Protein AF-A0A0M5KYY6-F1 (afdb_monomer_lite)

Radius of gyration: 19.4 Å; chains: 1; bounding box: 37×30×52 Å

Structure (mmCIF, N/CA/C/O backbone):
data_AF-A0A0M5KYY6-F1
#
_entry.id   AF-A0A0M5KYY6-F1
#
loop_
_atom_site.group_PDB
_atom_site.id
_atom_site.type_symbol
_atom_site.label_atom_id
_atom_site.label_alt_id
_atom_site.label_comp_id
_atom_site.label_asym_id
_atom_site.label_entity_id
_atom_site.label_seq_id
_atom_site.pdbx_PDB_ins_code
_atom_site.Cartn_x
_atom_site.Cartn_y
_atom_site.Cartn_z
_atom_site.occupancy
_atom_site.B_iso_or_equiv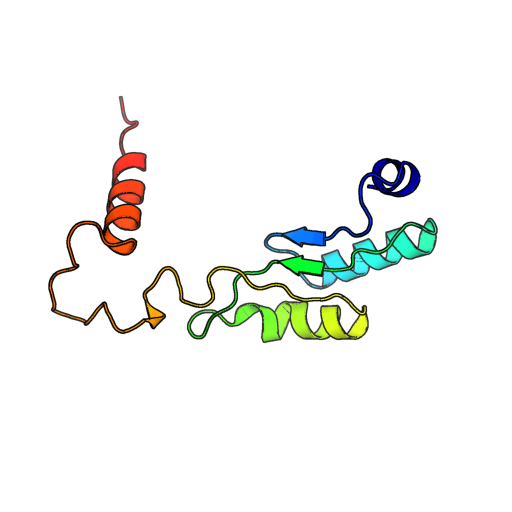
_atom_site.auth_seq_id
_atom_site.auth_comp_id
_atom_site.auth_asym_id
_atom_site.auth_atom_id
_atom_site.pdbx_PDB_model_num
ATOM 1 N N . MET A 1 1 ? 16.513 -5.902 -2.658 1.00 88.56 1 MET A N 1
ATOM 2 C CA . MET A 1 1 ? 15.304 -6.630 -3.114 1.00 88.56 1 MET A CA 1
ATOM 3 C C . MET A 1 1 ? 15.540 -7.479 -4.351 1.00 88.56 1 MET A C 1
ATOM 5 O O . MET A 1 1 ? 15.236 -8.660 -4.273 1.00 88.56 1 MET A O 1
ATOM 9 N N . ARG A 1 2 ? 16.121 -6.943 -5.437 1.00 90.00 2 ARG A N 1
ATOM 10 C CA . ARG A 1 2 ? 16.424 -7.696 -6.674 1.00 90.00 2 ARG A CA 1
ATOM 11 C C . ARG A 1 2 ? 16.979 -9.103 -6.433 1.00 90.00 2 ARG A C 1
ATOM 13 O O . ARG A 1 2 ? 16.410 -10.056 -6.948 1.00 90.00 2 ARG A O 1
ATOM 20 N N . ASP A 1 3 ? 18.037 -9.233 -5.637 1.00 93.81 3 ASP A N 1
ATOM 21 C CA . ASP A 1 3 ? 18.698 -10.530 -5.439 1.00 93.81 3 ASP A CA 1
ATOM 22 C C . ASP A 1 3 ? 17.815 -11.532 -4.692 1.00 93.81 3 ASP A C 1
ATOM 24 O O . ASP A 1 3 ? 17.806 -12.711 -5.022 1.00 93.81 3 ASP A O 1
ATOM 28 N N . LEU A 1 4 ? 17.019 -11.067 -3.725 1.00 94.75 4 LEU A N 1
ATOM 29 C CA . LEU A 1 4 ? 16.084 -11.919 -2.983 1.00 94.75 4 LEU A CA 1
ATOM 30 C C . LEU A 1 4 ? 14.942 -12.417 -3.873 1.00 94.75 4 LEU A C 1
ATOM 32 O O . LEU A 1 4 ? 14.523 -13.566 -3.735 1.00 94.75 4 LEU A O 1
ATOM 36 N N . VAL A 1 5 ? 14.475 -11.573 -4.798 1.00 94.44 5 VAL A N 1
ATOM 37 C CA . VAL A 1 5 ? 13.471 -11.963 -5.795 1.00 94.44 5 VAL A CA 1
ATOM 38 C C . VAL A 1 5 ? 14.073 -12.931 -6.813 1.00 94.44 5 VAL A C 1
ATOM 40 O O . VAL A 1 5 ? 13.495 -13.980 -7.073 1.00 94.44 5 VAL A O 1
ATOM 43 N N . ALA A 1 6 ? 15.277 -12.653 -7.322 1.00 93.31 6 ALA A N 1
ATOM 44 C CA . ALA A 1 6 ? 15.980 -13.536 -8.256 1.00 93.31 6 ALA A CA 1
ATOM 45 C C . ALA A 1 6 ? 16.309 -14.913 -7.648 1.00 93.31 6 ALA A C 1
ATOM 47 O O . ALA A 1 6 ? 16.288 -15.918 -8.349 1.00 93.31 6 ALA A O 1
ATOM 48 N N . GLN A 1 7 ? 16.572 -14.969 -6.339 1.00 96.44 7 GLN A N 1
ATOM 49 C CA . GLN A 1 7 ? 16.762 -16.214 -5.588 1.00 96.44 7 GLN A CA 1
ATOM 50 C C . GLN A 1 7 ? 15.446 -16.952 -5.279 1.00 96.44 7 GLN A C 1
ATOM 52 O O . GLN A 1 7 ? 15.489 -18.011 -4.658 1.00 96.44 7 GLN A O 1
ATOM 57 N N . GLY A 1 8 ? 14.282 -16.397 -5.634 1.00 95.31 8 GLY A N 1
ATOM 58 C CA . GLY A 1 8 ? 12.974 -16.988 -5.336 1.00 95.31 8 GLY A CA 1
ATOM 59 C C . GLY A 1 8 ? 12.581 -16.952 -3.855 1.00 95.31 8 GLY A C 1
ATOM 60 O O . GLY A 1 8 ? 11.634 -17.624 -3.458 1.00 95.31 8 GLY A O 1
ATOM 61 N N . LYS A 1 9 ? 13.287 -16.177 -3.020 1.00 96.38 9 LYS A N 1
ATOM 62 C CA . LYS A 1 9 ? 12.994 -16.051 -1.578 1.00 96.38 9 LYS A CA 1
ATOM 63 C C . LYS A 1 9 ? 11.841 -15.092 -1.295 1.00 96.38 9 LYS A C 1
ATOM 65 O O . LYS A 1 9 ? 11.216 -15.172 -0.244 1.00 96.38 9 LYS A O 1
ATOM 70 N N . VAL A 1 10 ? 11.596 -14.160 -2.212 1.00 95.62 10 VAL A N 1
ATOM 71 C CA . VAL A 1 10 ? 10.551 -13.140 -2.112 1.00 95.62 10 VAL A CA 1
ATOM 72 C C . VAL A 1 10 ? 9.845 -13.047 -3.458 1.00 95.62 10 VAL A C 1
ATOM 74 O O . VAL A 1 10 ? 10.501 -12.846 -4.473 1.00 95.62 10 VAL A O 1
ATOM 77 N N . LEU A 1 11 ? 8.518 -13.170 -3.469 1.00 93.50 11 LEU A N 1
ATOM 78 C CA . LEU A 1 11 ? 7.717 -13.021 -4.692 1.00 93.50 11 LEU A CA 1
ATOM 79 C C . LEU A 1 11 ? 7.397 -11.550 -4.982 1.00 93.50 11 LEU A C 1
ATOM 81 O O . LEU A 1 11 ? 7.518 -11.093 -6.113 1.00 93.50 11 LEU A O 1
ATOM 85 N N . TYR A 1 12 ? 7.030 -10.807 -3.937 1.00 93.88 12 TYR A N 1
ATOM 86 C CA . TYR A 1 12 ? 6.611 -9.411 -4.006 1.00 93.88 12 TYR A CA 1
ATOM 87 C C . TYR A 1 12 ? 7.128 -8.650 -2.796 1.00 93.88 12 TYR A C 1
ATOM 89 O O . TYR A 1 12 ? 7.330 -9.233 -1.729 1.00 93.88 12 TYR A O 1
ATOM 97 N N . TYR A 1 13 ? 7.330 -7.345 -2.951 1.00 94.25 13 TYR A N 1
ATOM 98 C CA . TYR A 1 13 ? 7.780 -6.503 -1.857 1.00 94.25 13 TYR A CA 1
ATOM 99 C C . TYR A 1 13 ? 7.068 -5.160 -1.840 1.00 94.25 13 TYR A C 1
ATOM 101 O O . TYR A 1 13 ? 6.580 -4.656 -2.853 1.00 94.25 13 TYR A O 1
ATOM 109 N N . GLY A 1 14 ? 7.030 -4.591 -0.645 1.00 93.25 14 GLY A N 1
ATOM 110 C CA . GLY A 1 14 ? 6.382 -3.329 -0.376 1.00 93.25 14 GLY A CA 1
ATOM 111 C C . GLY A 1 14 ? 7.170 -2.479 0.593 1.00 93.25 14 GLY A C 1
ATOM 112 O O . GLY A 1 14 ? 8.240 -2.870 1.064 1.00 93.25 14 GLY A O 1
ATOM 113 N N . VAL A 1 15 ? 6.612 -1.315 0.880 1.00 91.81 15 VAL A N 1
ATOM 114 C CA . VAL A 1 15 ? 7.173 -0.348 1.819 1.00 91.81 15 VAL A CA 1
ATOM 115 C C . VAL A 1 15 ? 6.147 -0.015 2.898 1.00 91.81 15 VAL A C 1
ATOM 117 O O . VAL A 1 15 ? 4.942 -0.083 2.664 1.00 91.81 15 VAL A O 1
ATOM 120 N N . SER A 1 16 ? 6.623 0.316 4.092 1.00 86.50 16 SER A N 1
ATOM 121 C CA . SER A 1 16 ? 5.794 0.724 5.228 1.00 86.50 16 SER A CA 1
ATOM 122 C C . SER A 1 16 ? 6.288 2.076 5.749 1.00 86.50 16 SER A C 1
ATOM 124 O O . SER A 1 16 ? 7.478 2.361 5.611 1.00 86.50 16 SER A O 1
ATOM 126 N N . GLU A 1 17 ? 5.365 2.864 6.306 1.00 72.38 17 GLU A N 1
ATOM 127 C CA . GLU A 1 17 ? 5.528 4.210 6.898 1.00 72.38 17 GLU A CA 1
ATOM 128 C C . GLU A 1 17 ? 5.965 5.373 5.979 1.00 72.38 17 GLU A C 1
ATOM 130 O O . GLU A 1 17 ? 6.975 5.309 5.289 1.00 72.38 17 GLU A O 1
ATOM 135 N N . GLU A 1 18 ? 5.203 6.476 6.024 1.00 67.12 18 GLU A N 1
ATOM 136 C CA . GLU A 1 18 ? 5.495 7.826 5.484 1.00 67.12 18 GLU A CA 1
ATOM 137 C C . GLU A 1 18 ? 6.199 7.905 4.106 1.00 67.12 18 GLU A C 1
ATOM 139 O O . GLU A 1 18 ? 7.175 8.635 3.886 1.00 67.12 18 GLU A O 1
ATOM 144 N N . TRP A 1 19 ? 5.684 7.168 3.118 1.00 77.50 19 TRP A N 1
ATOM 145 C CA . TRP A 1 19 ? 6.077 7.341 1.716 1.00 77.50 19 TRP A CA 1
ATOM 146 C C . TRP A 1 19 ? 5.185 8.358 1.020 1.00 77.50 19 TRP A C 1
ATOM 148 O O . TRP A 1 19 ? 4.174 7.981 0.443 1.00 77.50 19 TRP A O 1
ATOM 158 N N . GLY A 1 20 ? 5.592 9.626 0.996 1.00 86.06 20 GLY A N 1
ATOM 159 C CA . GLY A 1 20 ? 4.886 10.634 0.207 1.00 86.06 20 GLY A CA 1
ATOM 160 C C . GLY A 1 20 ? 4.888 10.325 -1.296 1.00 86.06 20 GLY A C 1
ATOM 161 O O . GLY A 1 20 ? 5.776 9.641 -1.820 1.00 86.06 20 GLY A O 1
ATOM 162 N N . SER A 1 21 ? 3.908 10.876 -2.016 1.00 91.75 21 SER A N 1
ATOM 163 C CA . SER A 1 21 ? 3.712 10.626 -3.454 1.00 91.75 21 SER A CA 1
ATOM 164 C C . SER A 1 21 ? 4.966 10.840 -4.298 1.00 91.75 21 SER A C 1
ATOM 166 O O . SER A 1 21 ? 5.302 9.992 -5.121 1.00 91.75 21 SER A O 1
ATOM 168 N N . ALA A 1 22 ? 5.716 11.914 -4.038 1.00 93.12 22 ALA A N 1
ATOM 169 C CA . ALA A 1 22 ? 6.953 12.208 -4.760 1.00 93.12 22 ALA A CA 1
ATOM 170 C C . ALA A 1 22 ? 8.002 11.089 -4.622 1.00 93.12 22 ALA A C 1
ATOM 172 O O . ALA A 1 22 ? 8.722 10.789 -5.574 1.00 93.12 22 ALA A O 1
ATOM 173 N N . ARG A 1 23 ? 8.068 10.437 -3.453 1.00 93.69 23 ARG A N 1
ATOM 174 C CA . ARG A 1 23 ? 9.004 9.337 -3.197 1.00 93.69 23 ARG A CA 1
ATOM 175 C C . ARG A 1 23 ? 8.572 8.057 -3.915 1.00 93.69 23 ARG A C 1
ATOM 177 O O . ARG A 1 23 ? 9.426 7.361 -4.457 1.00 93.69 23 ARG A O 1
ATOM 184 N N . LEU A 1 24 ? 7.269 7.764 -3.959 1.00 93.94 24 LEU A N 1
ATOM 185 C CA . LEU A 1 24 ? 6.733 6.625 -4.719 1.00 93.94 24 LEU A CA 1
ATOM 186 C C . LEU A 1 24 ? 6.956 6.797 -6.224 1.00 93.94 24 LEU A C 1
ATOM 188 O O . LEU A 1 24 ? 7.373 5.855 -6.896 1.00 93.94 24 LEU A O 1
ATOM 192 N N . GLU A 1 25 ? 6.737 8.004 -6.744 1.00 95.12 25 GLU A N 1
ATOM 193 C CA . GLU A 1 25 ? 7.006 8.320 -8.146 1.00 95.12 25 GLU A CA 1
ATOM 194 C C . GLU A 1 25 ? 8.492 8.198 -8.482 1.00 95.12 25 GLU A C 1
ATOM 196 O O . GLU A 1 25 ? 8.841 7.594 -9.494 1.00 95.12 25 GLU A O 1
ATOM 201 N N . GLU A 1 26 ? 9.379 8.723 -7.634 1.00 95.50 26 GLU A N 1
ATOM 202 C CA . GLU A 1 26 ? 10.820 8.605 -7.860 1.00 95.50 26 GLU A CA 1
ATOM 203 C C . GLU A 1 26 ? 11.288 7.149 -7.803 1.00 95.50 26 GLU A C 1
ATOM 205 O O . GLU A 1 26 ? 12.027 6.698 -8.678 1.00 95.50 26 GLU A O 1
ATOM 210 N N . ALA A 1 27 ? 10.797 6.372 -6.835 1.00 94.38 27 ALA A N 1
ATOM 211 C CA . ALA A 1 27 ? 11.091 4.947 -6.773 1.00 94.38 27 ALA A CA 1
ATOM 212 C C . ALA A 1 27 ? 10.623 4.218 -8.037 1.00 94.38 27 ALA A C 1
ATOM 214 O O . ALA A 1 27 ? 11.386 3.422 -8.588 1.00 94.38 27 ALA A O 1
ATOM 215 N N . ARG A 1 28 ? 9.421 4.526 -8.546 1.00 95.38 28 ARG A N 1
ATOM 216 C CA . ARG A 1 28 ? 8.933 3.971 -9.815 1.00 95.38 28 ARG A CA 1
ATOM 217 C C . ARG A 1 28 ? 9.850 4.348 -10.982 1.00 95.38 28 ARG A C 1
ATOM 219 O O . ARG A 1 28 ? 10.242 3.457 -11.727 1.00 95.38 28 ARG A O 1
ATOM 226 N N . ARG A 1 29 ? 10.283 5.610 -11.102 1.00 97.00 29 ARG A N 1
ATOM 227 C CA . ARG A 1 29 ? 11.224 6.036 -12.162 1.00 97.00 29 ARG A CA 1
ATOM 228 C C . ARG A 1 29 ? 12.543 5.265 -12.118 1.00 97.00 29 ARG A C 1
ATOM 230 O O . ARG A 1 29 ? 13.071 4.899 -13.166 1.00 97.00 29 ARG A O 1
ATOM 237 N N . ILE A 1 30 ? 13.090 5.032 -10.926 1.00 96.12 30 ILE A N 1
ATOM 238 C CA . ILE A 1 30 ? 14.328 4.260 -10.745 1.00 96.12 30 ILE A CA 1
ATOM 239 C C . ILE A 1 30 ? 14.105 2.800 -11.152 1.00 96.12 30 ILE A C 1
ATOM 241 O O . ILE A 1 30 ? 14.920 2.236 -11.883 1.00 96.12 30 ILE A O 1
ATOM 245 N N . ILE A 1 31 ? 13.002 2.198 -10.706 1.00 95.44 31 ILE A N 1
ATOM 246 C CA . ILE A 1 31 ? 12.625 0.821 -11.048 1.00 95.44 31 ILE A CA 1
ATOM 247 C C . ILE A 1 31 ? 12.531 0.656 -12.565 1.00 95.44 31 ILE A C 1
ATOM 249 O O . ILE A 1 31 ? 13.153 -0.256 -13.109 1.00 95.44 31 ILE A O 1
ATOM 253 N N . ASP A 1 32 ? 11.833 1.568 -13.239 1.00 95.44 32 ASP A N 1
ATOM 254 C CA . ASP A 1 32 ? 11.638 1.520 -14.687 1.00 95.44 32 ASP A CA 1
ATOM 255 C C . ASP A 1 32 ? 12.968 1.725 -15.433 1.00 95.44 32 ASP A C 1
ATOM 257 O O . ASP A 1 32 ? 13.285 0.979 -16.358 1.00 95.44 32 ASP A O 1
ATOM 261 N N . ARG A 1 33 ? 13.806 2.677 -14.989 1.00 97.50 33 ARG A N 1
ATOM 262 C CA . ARG A 1 33 ? 15.126 2.955 -15.592 1.00 97.50 33 ARG A CA 1
ATOM 263 C C . ARG A 1 33 ? 16.052 1.741 -15.568 1.00 97.50 33 ARG A C 1
ATOM 265 O O . ARG A 1 33 ? 16.792 1.520 -16.522 1.00 97.50 33 ARG A O 1
ATOM 272 N N . TYR A 1 34 ? 16.054 0.998 -14.467 1.00 96.06 34 TYR A N 1
ATOM 273 C CA . TYR A 1 34 ? 16.961 -0.133 -14.263 1.00 96.06 34 TYR A CA 1
ATOM 274 C C . TYR A 1 34 ? 16.300 -1.495 -14.512 1.00 96.06 34 TYR A C 1
ATOM 276 O O . TYR A 1 34 ? 16.923 -2.521 -14.232 1.00 96.06 34 TYR A O 1
ATOM 284 N N . ASN A 1 35 ? 15.067 -1.510 -15.035 1.00 94.25 35 ASN A N 1
ATOM 285 C CA . ASN A 1 35 ? 14.263 -2.711 -15.270 1.00 94.25 35 ASN A CA 1
ATOM 286 C C . ASN A 1 35 ? 14.231 -3.647 -14.045 1.00 94.25 35 ASN A C 1
ATOM 288 O O . ASN A 1 35 ? 14.553 -4.836 -14.121 1.00 94.25 35 ASN A O 1
ATOM 292 N N . LEU A 1 36 ? 13.934 -3.071 -12.879 1.00 94.62 36 LEU A N 1
ATOM 293 C CA . LEU A 1 36 ? 13.862 -3.791 -11.609 1.00 94.62 36 LEU A CA 1
ATOM 294 C C . LEU A 1 36 ? 12.447 -4.322 -11.362 1.00 94.62 36 LEU A C 1
ATOM 296 O O . LEU A 1 36 ? 11.473 -3.880 -11.965 1.00 94.62 36 LEU A O 1
ATOM 300 N N . TYR A 1 37 ? 12.329 -5.254 -10.418 1.00 94.00 37 TYR A N 1
ATOM 301 C CA . TYR A 1 37 ? 11.025 -5.677 -9.913 1.00 94.00 37 TYR A CA 1
ATOM 302 C C . TYR A 1 37 ? 10.299 -4.489 -9.257 1.00 94.00 37 TYR A C 1
ATOM 304 O O . TYR A 1 37 ? 10.947 -3.737 -8.532 1.00 94.00 37 TYR A O 1
ATOM 312 N N . PRO A 1 38 ? 8.990 -4.297 -9.490 1.00 93.75 38 PRO A N 1
ATOM 313 C CA . PRO A 1 38 ? 8.262 -3.148 -8.966 1.00 93.75 38 PRO A CA 1
ATOM 314 C C . PRO A 1 3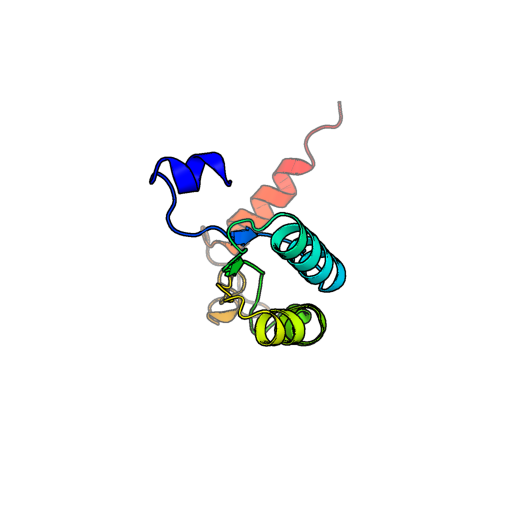8 ? 7.890 -3.291 -7.486 1.00 93.75 38 PRO A C 1
ATOM 316 O O . PRO A 1 38 ? 7.698 -4.396 -6.980 1.00 93.75 38 PRO A O 1
ATOM 319 N N . ILE A 1 39 ? 7.722 -2.150 -6.810 1.00 94.31 39 ILE A N 1
ATOM 320 C CA . ILE A 1 39 ? 7.022 -2.083 -5.520 1.00 94.31 39 ILE A CA 1
ATOM 321 C C . ILE A 1 39 ? 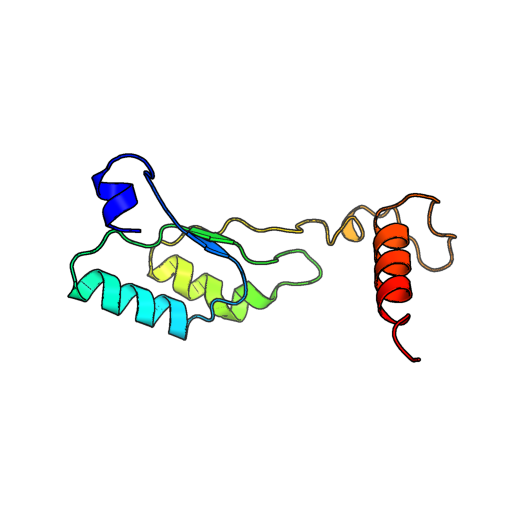5.548 -2.392 -5.782 1.00 94.31 39 ILE A C 1
ATOM 323 O O . ILE A 1 39 ? 4.928 -1.728 -6.610 1.00 94.31 39 ILE A O 1
ATOM 327 N N . THR A 1 40 ? 4.987 -3.370 -5.073 1.00 94.94 40 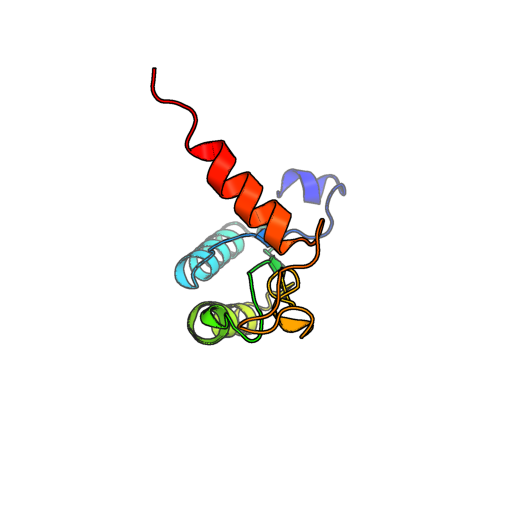THR A N 1
ATOM 328 C CA . THR A 1 40 ? 3.600 -3.814 -5.296 1.00 94.94 40 THR A CA 1
ATOM 329 C C . THR A 1 40 ? 2.631 -3.377 -4.210 1.00 94.94 40 THR A C 1
ATOM 331 O O . THR A 1 40 ? 1.423 -3.414 -4.426 1.00 94.94 40 THR A O 1
ATOM 334 N N . VAL A 1 41 ? 3.123 -2.988 -3.031 1.00 95.06 41 VAL A N 1
ATOM 335 C CA . VAL A 1 41 ? 2.260 -2.633 -1.900 1.00 95.06 41 VAL A CA 1
ATOM 336 C C . VAL A 1 41 ? 2.873 -1.559 -1.004 1.00 95.06 41 VAL A C 1
ATOM 338 O O . VAL A 1 41 ? 4.087 -1.531 -0.794 1.00 95.06 41 VAL A O 1
ATOM 341 N N . VAL A 1 42 ? 2.024 -0.697 -0.446 1.00 94.62 42 VAL A N 1
ATOM 342 C CA . VAL A 1 42 ? 2.354 0.202 0.665 1.00 94.62 42 VAL A CA 1
ATOM 343 C C . VAL A 1 42 ? 1.511 -0.107 1.900 1.00 94.62 42 VAL A C 1
ATOM 345 O O . VAL A 1 42 ? 0.347 -0.497 1.781 1.00 94.62 42 VAL A O 1
ATOM 348 N N . GLN A 1 43 ? 2.086 0.095 3.086 1.00 94.81 43 GLN A N 1
ATOM 349 C CA . GLN A 1 43 ? 1.410 -0.099 4.369 1.00 94.81 43 GLN A CA 1
ATOM 350 C C . GLN A 1 43 ? 1.350 1.197 5.195 1.00 94.81 43 GLN A C 1
ATOM 352 O O . GLN A 1 43 ? 2.222 1.438 6.025 1.00 94.81 43 GLN A O 1
ATOM 357 N N . PRO A 1 44 ? 0.343 2.059 4.968 1.00 92.19 44 PRO A N 1
ATOM 358 C CA . PRO A 1 44 ? 0.152 3.268 5.760 1.00 92.19 44 PRO A CA 1
ATOM 359 C C . PRO A 1 44 ? -0.855 3.080 6.906 1.00 92.19 44 PRO A C 1
ATOM 361 O O . PRO A 1 44 ? -1.680 2.156 6.895 1.00 92.19 44 PRO A O 1
ATOM 364 N N . GLN A 1 45 ? -0.846 4.013 7.861 1.00 90.88 45 GLN A N 1
ATOM 365 C CA . GLN A 1 45 ? -1.933 4.160 8.826 1.00 90.88 45 GLN A CA 1
ATOM 366 C C . GLN A 1 45 ? -3.171 4.698 8.110 1.00 90.88 45 GLN A C 1
ATOM 368 O O . GLN A 1 45 ? -3.093 5.688 7.385 1.00 90.88 45 GLN A O 1
ATOM 373 N N . TYR A 1 46 ? -4.321 4.063 8.326 1.00 91.75 46 TYR A N 1
ATOM 374 C CA . TYR A 1 46 ? -5.590 4.581 7.824 1.00 91.75 46 TYR A CA 1
ATOM 375 C C . TYR A 1 46 ? -6.756 4.079 8.664 1.00 91.75 46 TYR A C 1
ATOM 377 O O . TYR A 1 46 ? -6.926 2.875 8.870 1.00 91.75 46 TYR A O 1
ATOM 385 N N . ASN A 1 47 ? -7.561 5.010 9.162 1.00 90.00 47 ASN A N 1
ATOM 386 C CA . ASN A 1 47 ? -8.766 4.732 9.934 1.00 90.00 47 ASN A CA 1
ATOM 387 C C . ASN A 1 47 ? -9.720 5.937 9.867 1.00 90.00 47 ASN A C 1
ATOM 389 O O . ASN A 1 47 ? -9.402 6.963 9.279 1.00 90.00 47 ASN A O 1
ATOM 393 N N . LEU A 1 48 ? -10.908 5.839 10.470 1.00 88.75 48 LEU A N 1
ATOM 394 C CA . LEU A 1 48 ? -11.889 6.935 10.409 1.00 88.75 48 LEU A CA 1
ATOM 395 C C . LEU A 1 48 ? -11.400 8.251 11.038 1.00 88.75 48 LEU A C 1
ATOM 397 O O . LEU A 1 48 ? -11.897 9.308 10.659 1.00 88.75 48 LEU A O 1
ATOM 401 N N . ASN A 1 49 ? -10.462 8.190 11.986 1.00 86.94 49 ASN A N 1
ATOM 402 C CA . ASN A 1 49 ? -9.888 9.372 12.628 1.00 86.94 49 ASN A CA 1
ATOM 403 C C . ASN A 1 49 ? -8.715 9.959 11.828 1.00 86.94 49 ASN A C 1
ATOM 405 O O . ASN A 1 49 ? -8.456 11.154 11.916 1.00 86.94 49 ASN A O 1
ATOM 409 N N . ASP A 1 50 ? -8.017 9.129 11.058 1.00 87.06 50 ASP A N 1
ATOM 410 C CA . ASP A 1 50 ? -6.818 9.506 10.325 1.00 87.06 50 ASP A CA 1
ATOM 411 C C . ASP A 1 50 ? -6.882 9.024 8.870 1.00 87.06 50 ASP A C 1
ATOM 413 O O . ASP A 1 50 ? -6.724 7.836 8.564 1.00 87.06 50 ASP A O 1
ATOM 417 N N . ARG A 1 51 ? -7.155 9.984 7.980 1.00 92.19 51 ARG A N 1
ATOM 418 C CA . ARG A 1 51 ? -7.429 9.780 6.551 1.00 92.19 51 ARG A CA 1
ATOM 419 C C . ARG A 1 51 ? -6.412 10.491 5.651 1.00 92.19 51 ARG A C 1
ATOM 421 O O . ARG A 1 51 ? -6.701 10.732 4.480 1.00 92.19 51 ARG A O 1
ATOM 428 N N . TYR A 1 52 ? -5.229 10.831 6.175 1.00 89.75 52 TYR A N 1
ATOM 429 C CA . TYR A 1 52 ? -4.230 11.641 5.459 1.00 89.75 52 TYR A CA 1
ATOM 430 C C . TYR A 1 52 ? -3.870 11.072 4.073 1.00 89.75 52 TYR A C 1
ATOM 432 O O . TYR A 1 52 ? -3.728 11.817 3.100 1.00 89.75 52 TYR A O 1
ATOM 440 N N . ILE A 1 53 ? -3.825 9.740 3.952 1.00 91.12 53 ILE A N 1
ATOM 441 C CA . ILE A 1 53 ? -3.438 9.050 2.717 1.00 91.12 53 ILE A CA 1
ATOM 442 C C . ILE A 1 53 ? -4.344 9.340 1.520 1.00 91.12 53 ILE A C 1
ATOM 444 O O . ILE A 1 53 ? -3.903 9.164 0.385 1.00 91.12 53 ILE A O 1
A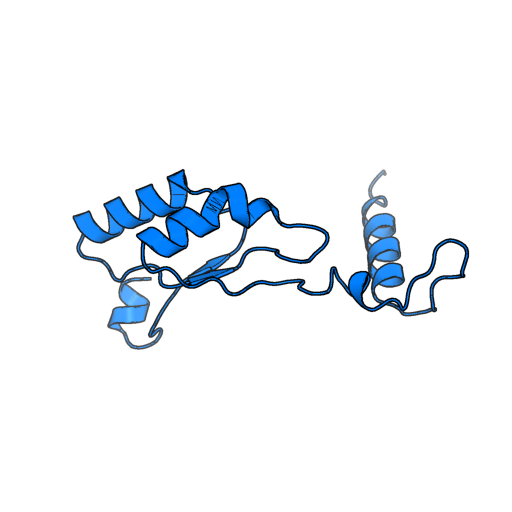TOM 448 N N . GLU A 1 54 ? -5.593 9.762 1.738 1.00 92.62 54 GLU A N 1
ATOM 449 C CA . GLU A 1 54 ? -6.537 10.065 0.656 1.00 92.62 54 GLU A CA 1
ATOM 450 C C . GLU A 1 54 ? -6.082 11.256 -0.181 1.00 92.62 54 GLU A C 1
ATOM 452 O O . GLU A 1 54 ? -6.228 11.250 -1.404 1.00 92.62 54 GLU A O 1
ATOM 457 N N . HIS A 1 55 ? -5.499 12.255 0.481 1.00 90.25 55 HIS A N 1
ATOM 458 C CA . HIS A 1 55 ? -5.003 13.470 -0.154 1.00 90.25 55 HIS A CA 1
ATOM 459 C C . HIS A 1 55 ? -3.540 13.355 -0.570 1.00 90.25 55 HIS A C 1
ATOM 461 O O . HIS A 1 55 ? -3.093 14.106 -1.434 1.00 90.25 55 HIS A O 1
ATOM 467 N N . GLU A 1 56 ? -2.802 12.417 0.022 1.00 89.06 56 GLU A N 1
ATOM 468 C CA . GLU A 1 56 ? -1.375 12.287 -0.223 1.00 89.06 56 GLU A CA 1
ATOM 469 C C . GLU A 1 56 ? -1.055 11.200 -1.250 1.00 89.06 56 GLU A C 1
ATOM 471 O O . GLU A 1 56 ? -0.600 11.525 -2.343 1.00 89.06 56 GLU A O 1
ATOM 476 N N . ILE A 1 57 ? -1.287 9.922 -0.930 1.00 93.25 57 ILE A N 1
ATOM 477 C CA . ILE A 1 57 ? -0.687 8.783 -1.654 1.00 93.25 57 ILE A CA 1
ATOM 478 C C . ILE A 1 57 ? -1.694 7.930 -2.419 1.00 93.25 57 ILE A C 1
ATOM 480 O O . ILE A 1 57 ? -1.307 7.235 -3.357 1.00 93.25 57 ILE A O 1
ATOM 484 N N . MET A 1 58 ? -2.982 7.969 -2.066 1.00 94.12 58 MET A N 1
ATOM 485 C CA . MET A 1 58 ? -3.993 7.067 -2.631 1.00 94.12 58 MET A CA 1
ATOM 486 C C . MET A 1 58 ? -4.161 7.263 -4.144 1.00 94.12 58 MET A C 1
ATOM 488 O O . MET A 1 58 ? -4.294 6.291 -4.891 1.00 94.12 58 MET A O 1
ATOM 492 N N . GLY A 1 59 ? -4.098 8.513 -4.614 1.00 95.38 59 GLY A N 1
ATOM 493 C CA . GLY A 1 59 ? -4.116 8.828 -6.043 1.00 95.38 59 GLY A CA 1
ATOM 494 C C . GLY A 1 59 ? -2.895 8.275 -6.781 1.00 95.38 59 GLY A C 1
ATOM 495 O O . GLY A 1 59 ? -3.032 7.691 -7.855 1.00 95.38 59 GLY A O 1
ATOM 496 N N . THR A 1 60 ? -1.710 8.404 -6.191 1.00 94.88 60 THR A N 1
ATOM 497 C CA . THR A 1 60 ? -0.449 7.914 -6.767 1.00 94.88 60 THR A CA 1
ATOM 498 C C . THR A 1 60 ? -0.391 6.396 -6.781 1.00 94.88 60 THR A C 1
ATOM 500 O O . THR A 1 60 ? -0.066 5.816 -7.810 1.00 94.88 60 THR A O 1
ATOM 503 N N . CYS A 1 61 ? -0.802 5.737 -5.698 1.00 95.19 61 CYS A N 1
ATOM 504 C CA . CYS A 1 61 ? -0.884 4.279 -5.637 1.00 95.19 61 CYS A CA 1
ATOM 505 C C . CYS A 1 61 ? -1.801 3.730 -6.736 1.00 95.19 61 CYS A C 1
ATOM 507 O O . CYS A 1 61 ? -1.428 2.794 -7.434 1.00 95.19 61 CYS A O 1
ATOM 509 N N . ARG A 1 62 ? -2.949 4.378 -6.980 1.00 96.12 62 ARG A N 1
ATOM 510 C CA . ARG A 1 62 ? -3.848 4.016 -8.085 1.00 96.12 62 ARG A CA 1
ATOM 511 C C . ARG A 1 62 ? -3.199 4.197 -9.460 1.00 96.12 62 ARG A C 1
ATOM 513 O O . ARG A 1 62 ? -3.369 3.342 -10.318 1.00 96.12 62 ARG A O 1
ATOM 520 N N . LYS A 1 63 ? -2.476 5.300 -9.684 1.00 96.25 63 LYS A N 1
ATOM 521 C CA . LYS A 1 63 ? -1.777 5.562 -10.958 1.00 96.25 63 LYS A CA 1
ATOM 522 C C . LYS A 1 63 ? -0.645 4.569 -11.217 1.00 96.25 63 LYS A C 1
ATOM 524 O O . LYS A 1 63 ? -0.398 4.219 -12.363 1.00 96.25 63 LYS A O 1
ATOM 529 N N . LEU A 1 64 ? 0.055 4.165 -10.161 1.00 94.75 64 LEU A N 1
ATOM 530 C CA . LEU A 1 64 ? 1.237 3.311 -10.231 1.00 94.75 64 LEU A CA 1
ATOM 531 C C . LEU A 1 64 ? 0.926 1.821 -10.044 1.00 94.75 64 LEU A C 1
ATOM 533 O O . LEU A 1 64 ? 1.872 1.042 -10.001 1.00 94.75 64 LEU A O 1
ATOM 537 N N . ASP A 1 65 ? -0.347 1.436 -9.929 1.00 95.25 65 ASP A N 1
ATOM 538 C CA . ASP A 1 65 ? -0.794 0.062 -9.657 1.00 95.25 65 ASP A CA 1
ATOM 539 C C . ASP A 1 65 ? -0.147 -0.551 -8.397 1.00 95.25 65 ASP A C 1
ATOM 541 O O . ASP A 1 65 ? 0.392 -1.656 -8.394 1.00 95.25 65 ASP A O 1
ATOM 545 N N . ILE A 1 66 ? -0.146 0.225 -7.310 1.00 95.44 66 ILE A N 1
ATOM 546 C CA . ILE A 1 66 ? 0.384 -0.174 -6.004 1.00 95.44 66 ILE A CA 1
ATOM 547 C C . ILE A 1 66 ? -0.790 -0.427 -5.054 1.00 95.44 66 ILE A C 1
ATOM 549 O O . ILE A 1 66 ? -1.642 0.442 -4.852 1.00 95.44 66 ILE A O 1
ATOM 553 N N . GLY A 1 67 ? -0.827 -1.609 -4.437 1.00 94.81 67 GLY A N 1
ATOM 554 C CA . GLY A 1 67 ? -1.829 -1.960 -3.431 1.00 94.81 67 GLY A CA 1
ATOM 555 C C . GLY A 1 67 ? -1.619 -1.220 -2.107 1.00 94.81 67 GLY A C 1
ATOM 556 O O . GLY A 1 67 ? -0.496 -0.879 -1.745 1.00 94.81 67 GLY A O 1
ATOM 557 N N . ILE A 1 68 ? -2.693 -1.004 -1.346 1.00 94.50 68 ILE A N 1
ATOM 558 C CA . ILE A 1 68 ? -2.634 -0.385 -0.013 1.00 94.50 68 ILE A CA 1
ATOM 559 C C . ILE A 1 68 ? -3.101 -1.409 1.025 1.00 94.50 68 ILE A C 1
ATOM 561 O O . ILE A 1 68 ? -4.243 -1.864 0.971 1.00 94.50 68 ILE A O 1
ATOM 565 N N . ILE A 1 69 ? -2.235 -1.758 1.979 1.00 94.06 69 ILE A N 1
ATOM 566 C CA . ILE A 1 69 ? -2.561 -2.615 3.130 1.00 94.06 69 ILE A CA 1
ATOM 567 C C . ILE A 1 69 ? -2.476 -1.770 4.395 1.00 94.06 69 ILE A C 1
ATOM 569 O O . ILE A 1 69 ? -1.396 -1.493 4.892 1.00 94.06 69 ILE A O 1
ATOM 573 N N . THR A 1 70 ? -3.613 -1.352 4.931 1.00 90.88 70 THR A N 1
ATOM 574 C CA . THR A 1 70 ? -3.650 -0.384 6.033 1.00 90.88 70 THR A CA 1
ATOM 575 C C . THR A 1 70 ? -3.379 -1.035 7.384 1.00 90.88 70 THR A C 1
ATOM 577 O O . THR A 1 70 ? -3.929 -2.103 7.669 1.00 90.88 70 THR A O 1
ATOM 580 N N . PHE A 1 71 ? -2.629 -0.364 8.257 1.00 89.25 71 PHE A N 1
ATOM 581 C CA . PHE A 1 71 ? -2.518 -0.751 9.666 1.00 89.25 71 PHE A CA 1
ATOM 582 C C . PHE A 1 71 ? -3.345 0.171 10.576 1.00 89.25 71 PHE A C 1
ATOM 584 O O . PHE A 1 71 ? -3.824 1.229 10.167 1.00 89.25 71 PHE A O 1
ATOM 591 N N . SER A 1 72 ? -3.555 -0.260 11.824 1.00 86.94 72 SER A N 1
ATOM 592 C CA . SER A 1 72 ? -4.363 0.453 12.828 1.00 86.94 72 SER A CA 1
ATOM 593 C C . SER A 1 72 ? -5.773 0.886 12.364 1.00 86.94 72 SER A C 1
ATOM 595 O O . SER A 1 72 ? -6.199 1.995 12.698 1.00 86.94 72 SER A O 1
ATOM 597 N N . PRO A 1 73 ? -6.572 0.017 11.702 1.00 85.88 73 PRO A N 1
ATOM 598 C CA . PRO A 1 73 ? -7.896 0.394 11.185 1.00 85.88 73 PRO A CA 1
ATOM 599 C C . PRO A 1 73 ? -8.897 0.795 12.281 1.00 85.88 73 PRO A C 1
ATOM 601 O O . PRO A 1 73 ? -9.860 1.508 12.021 1.00 85.88 73 PRO A O 1
ATOM 604 N N . LEU A 1 74 ? -8.667 0.358 13.525 1.00 85.31 74 LEU A N 1
ATOM 605 C CA . LEU A 1 74 ? -9.507 0.671 14.686 1.00 85.31 74 LEU A CA 1
ATOM 606 C C . LEU A 1 74 ? -8.892 1.718 15.626 1.00 85.31 74 LEU A C 1
ATOM 608 O O . LEU A 1 74 ? -9.353 1.836 16.763 1.00 85.31 74 LEU A O 1
ATOM 612 N N . ALA A 1 75 ? -7.839 2.427 15.197 1.00 81.69 75 ALA A N 1
ATOM 613 C CA . ALA A 1 75 ? -7.099 3.396 16.016 1.00 81.69 75 ALA A CA 1
ATOM 614 C C . ALA A 1 75 ? -6.768 2.829 17.412 1.00 81.69 75 ALA A C 1
ATOM 616 O O . ALA A 1 75 ? -7.238 3.308 18.440 1.00 81.69 75 ALA A O 1
ATOM 617 N N . GLN A 1 76 ? -6.059 1.694 17.427 1.00 80.50 76 GLN A N 1
ATOM 618 C CA . GLN A 1 76 ? -5.692 0.941 18.638 1.00 80.50 76 GLN A CA 1
ATOM 619 C C . GLN A 1 76 ? -6.865 0.493 19.540 1.00 80.50 76 GLN A C 1
ATOM 621 O O . GLN A 1 76 ? -6.654 0.015 20.651 1.00 80.50 76 GLN A O 1
ATOM 626 N N . GLY A 1 77 ? -8.103 0.536 19.044 1.00 79.56 77 GLY A N 1
ATOM 627 C CA . GLY A 1 77 ? -9.304 0.177 19.797 1.00 79.56 77 GLY A CA 1
ATOM 628 C C . GLY A 1 77 ? -10.210 1.368 20.104 1.00 79.56 77 GLY A C 1
ATOM 629 O O . GLY A 1 77 ? -11.339 1.148 20.541 1.00 79.56 77 GLY A O 1
ATOM 630 N N . LEU A 1 78 ? -9.782 2.602 19.826 1.00 78.81 78 LEU A N 1
ATOM 631 C CA . LEU A 1 78 ? -10.594 3.807 20.008 1.00 78.81 78 LEU A CA 1
ATOM 632 C C . LEU A 1 78 ? -11.914 3.728 19.228 1.00 78.81 78 LEU A C 1
ATOM 634 O O . LEU A 1 78 ? -12.981 4.011 19.770 1.00 78.81 78 LEU A O 1
ATOM 638 N N . LEU A 1 79 ? -11.865 3.230 17.990 1.00 79.69 79 LEU A N 1
ATOM 639 C CA . LEU A 1 79 ? -13.040 3.117 17.119 1.00 79.69 79 LEU A CA 1
ATOM 640 C C . LEU A 1 79 ? -13.946 1.917 17.449 1.00 79.69 79 LEU A C 1
ATOM 642 O O . LEU A 1 79 ? -14.931 1.684 16.759 1.00 79.69 79 LEU A O 1
ATOM 646 N N . THR A 1 80 ? -13.653 1.153 18.507 1.00 81.94 80 THR A N 1
ATOM 647 C CA . THR A 1 80 ? -14.522 0.043 18.944 1.00 81.94 80 THR A CA 1
ATOM 648 C C . THR A 1 80 ? -15.710 0.501 19.794 1.00 81.94 80 THR A C 1
ATOM 650 O O . THR A 1 80 ? -16.568 -0.312 20.125 1.00 81.94 80 THR A O 1
ATOM 653 N N . GLY A 1 81 ? -15.750 1.777 20.204 1.00 78.31 81 GLY A N 1
ATOM 654 C CA . GLY A 1 81 ? -16.796 2.325 21.079 1.00 78.31 81 GLY A CA 1
ATOM 655 C C . GLY A 1 81 ? -16.687 1.906 22.553 1.00 78.31 81 GLY A C 1
ATOM 656 O O . GLY A 1 81 ? -17.548 2.267 23.357 1.00 78.31 81 GLY A O 1
ATOM 657 N N . LYS A 1 82 ? -15.631 1.164 22.919 1.00 77.56 82 LYS A N 1
ATOM 658 C CA . LYS A 1 82 ? -15.358 0.707 24.294 1.00 77.56 82 LYS A CA 1
ATOM 659 C C . LYS A 1 82 ? -14.917 1.831 25.233 1.00 77.56 82 LYS A C 1
ATOM 661 O O . LYS A 1 82 ? -15.095 1.714 26.440 1.00 77.56 82 LYS A O 1
ATOM 666 N N . TYR A 1 83 ? -14.360 2.909 24.687 1.00 75.88 83 TYR A N 1
ATOM 667 C CA . TYR A 1 83 ? -13.902 4.070 25.442 1.00 75.88 83 TYR A CA 1
ATOM 668 C C . TYR A 1 83 ? -14.913 5.203 25.290 1.00 75.88 83 TYR A C 1
ATOM 670 O O . TYR A 1 83 ? -15.195 5.644 24.176 1.00 75.88 83 TYR A O 1
ATOM 678 N N . ARG A 1 84 ? -15.487 5.659 26.407 1.00 73.12 84 ARG A N 1
ATOM 679 C CA . ARG A 1 84 ? -16.455 6.763 26.443 1.00 73.12 84 ARG A CA 1
ATOM 680 C C . ARG A 1 84 ? -15.908 7.898 27.295 1.00 73.12 84 ARG A C 1
ATOM 682 O O . ARG A 1 84 ? -15.343 7.663 28.359 1.00 73.12 84 ARG A O 1
ATOM 689 N N . LYS A 1 85 ? -16.106 9.135 26.837 1.00 70.94 85 LYS A N 1
ATOM 690 C CA . LYS A 1 85 ? -15.694 10.339 27.566 1.00 70.94 85 LYS A CA 1
ATOM 691 C C . LYS A 1 85 ? -16.347 10.353 28.956 1.00 70.94 85 LYS A C 1
ATOM 693 O O . LYS A 1 85 ? -17.565 10.238 29.055 1.00 70.94 85 LYS A O 1
ATOM 698 N N . GLY A 1 86 ? -15.538 10.476 30.009 1.00 71.38 86 GLY A N 1
ATOM 699 C CA . GLY A 1 86 ? -16.001 10.505 31.403 1.00 71.38 86 GLY A CA 1
ATOM 700 C C . GLY A 1 86 ? -16.246 9.136 32.052 1.00 71.38 86 GLY A C 1
ATOM 701 O O . GLY A 1 86 ? -16.716 9.094 33.184 1.00 71.38 86 GLY A O 1
ATOM 702 N N . GLN A 1 87 ? -15.940 8.027 31.372 1.00 71.88 87 GLN A N 1
ATOM 703 C CA . GLN A 1 87 ? -15.927 6.692 31.976 1.00 71.88 87 GLN A CA 1
ATOM 704 C C . GLN A 1 87 ? -14.485 6.271 32.286 1.00 71.88 87 GLN A C 1
ATOM 706 O O . GLN A 1 87 ? -13.586 6.601 31.507 1.00 71.88 87 GLN A O 1
ATOM 711 N N . PRO A 1 88 ? -14.246 5.548 33.395 1.00 70.81 88 PRO A N 1
ATOM 712 C CA . PRO A 1 88 ? -12.922 5.022 33.693 1.00 70.81 88 PRO A CA 1
ATOM 713 C C . PRO A 1 88 ? -12.465 4.091 32.565 1.00 70.81 88 PRO A C 1
ATOM 715 O O . PRO A 1 88 ? -13.243 3.284 32.046 1.00 70.81 88 PRO A O 1
ATOM 718 N N . LEU A 1 89 ? -11.196 4.215 32.172 1.00 72.88 89 LEU A N 1
ATOM 719 C CA . LEU A 1 89 ? -10.582 3.280 31.236 1.00 72.88 89 LEU A CA 1
ATOM 720 C C . LEU A 1 89 ? -10.599 1.881 31.860 1.00 72.88 89 LEU A C 1
ATOM 722 O O . LEU A 1 89 ? -10.336 1.715 33.050 1.00 72.88 89 LEU A O 1
ATOM 726 N N . SER A 1 90 ? -10.916 0.864 31.059 1.00 68.69 90 SER A N 1
ATOM 727 C CA . SER A 1 90 ? -10.847 -0.515 31.542 1.00 68.69 90 SER A CA 1
ATOM 728 C C . SER A 1 90 ? -9.392 -0.884 31.840 1.00 68.69 90 SER A C 1
ATOM 730 O O . SER A 1 90 ? -8.506 -0.661 31.009 1.00 68.69 90 SER A O 1
ATOM 732 N N . ALA A 1 91 ? -9.153 -1.437 33.032 1.00 66.31 91 ALA A N 1
ATOM 733 C CA . ALA A 1 91 ? -7.837 -1.911 33.444 1.00 66.31 91 ALA A CA 1
ATOM 734 C C . ALA A 1 91 ? -7.315 -2.966 32.449 1.00 66.31 91 ALA A C 1
ATOM 736 O O . ALA A 1 91 ? -8.055 -3.870 32.054 1.00 66.31 91 ALA A O 1
ATOM 737 N N . GLY A 1 92 ? -6.058 -2.828 32.014 1.00 65.19 92 GLY A N 1
ATOM 738 C CA . GLY A 1 92 ? -5.414 -3.729 31.048 1.00 65.19 92 GLY A CA 1
ATOM 739 C C . GLY A 1 92 ? -5.822 -3.520 29.585 1.00 65.19 92 GLY A C 1
ATOM 740 O O . GLY A 1 92 ? -5.485 -4.334 28.723 1.00 65.19 92 GLY A O 1
ATOM 741 N N . SER A 1 93 ? -6.556 -2.453 29.274 1.00 66.31 93 SER A N 1
ATOM 742 C CA . SER A 1 93 ? -6.948 -2.141 27.901 1.00 66.31 93 SER A CA 1
ATOM 743 C C . SER A 1 93 ? -5.784 -1.525 27.107 1.00 66.31 93 SER A C 1
ATOM 745 O O . SER A 1 93 ? -4.885 -0.925 27.679 1.00 66.31 93 SER A O 1
ATOM 747 N N . ARG A 1 94 ? -5.761 -1.641 25.771 1.00 66.94 94 ARG A N 1
ATOM 748 C CA . ARG A 1 94 ? -4.616 -1.145 24.966 1.00 66.94 94 ARG A CA 1
ATOM 749 C C . ARG A 1 94 ? -4.296 0.335 25.184 1.00 66.94 94 ARG A C 1
ATOM 751 O O . ARG A 1 94 ? -3.137 0.711 25.097 1.00 66.94 94 ARG A O 1
ATOM 758 N N . VAL A 1 95 ? -5.306 1.148 25.489 1.00 63.81 95 VAL A N 1
ATOM 759 C CA . VAL A 1 95 ? -5.118 2.569 25.806 1.00 63.81 95 VAL A CA 1
ATOM 760 C C . VAL A 1 95 ? -4.355 2.757 27.121 1.00 63.81 95 VAL A C 1
ATOM 762 O O . VAL A 1 95 ? -3.506 3.635 27.182 1.00 63.81 95 VAL A O 1
ATOM 765 N N . THR A 1 96 ? -4.575 1.913 28.139 1.00 61.22 96 THR A N 1
ATOM 766 C CA . THR A 1 96 ? -3.811 2.008 29.398 1.00 61.22 96 THR A CA 1
ATOM 767 C C . THR A 1 96 ? -2.352 1.600 29.198 1.00 61.22 96 THR A C 1
ATOM 769 O O . THR A 1 96 ? -1.473 2.244 29.748 1.00 61.22 96 THR A O 1
ATOM 772 N N . TRP A 1 97 ? -2.079 0.612 28.336 1.00 61.19 97 TRP A N 1
ATOM 773 C CA . TRP A 1 97 ? -0.705 0.262 27.944 1.00 61.19 97 TRP A CA 1
ATOM 774 C C . TRP A 1 97 ? 0.004 1.394 27.189 1.00 61.19 97 TRP A C 1
ATOM 776 O O . TRP A 1 97 ? 1.191 1.621 27.405 1.00 61.19 97 TRP A O 1
ATOM 786 N N . ALA A 1 98 ? -0.708 2.108 26.310 1.00 59.78 98 ALA A N 1
ATOM 787 C CA . ALA A 1 98 ? -0.152 3.251 25.591 1.00 59.78 98 ALA A CA 1
ATOM 788 C C . ALA A 1 98 ? 0.206 4.406 26.549 1.00 59.78 98 ALA A C 1
ATOM 790 O O . ALA A 1 98 ? 1.308 4.944 26.451 1.00 59.78 98 ALA A O 1
ATOM 791 N N . ASP A 1 99 ? -0.664 4.720 27.516 1.00 56.88 99 ASP A N 1
ATOM 792 C CA . ASP A 1 99 ? -0.404 5.723 28.565 1.00 56.88 99 ASP A CA 1
ATOM 793 C C . ASP A 1 99 ? 0.779 5.327 29.468 1.00 56.88 99 ASP A C 1
ATOM 795 O O . ASP A 1 99 ? 1.692 6.120 29.707 1.00 56.88 99 ASP A O 1
ATOM 799 N N . GLU A 1 100 ? 0.824 4.072 29.925 1.00 55.38 100 GLU A N 1
ATOM 800 C CA . GLU A 1 100 ? 1.932 3.545 30.734 1.00 55.38 100 GLU A CA 1
ATOM 801 C C . GLU A 1 100 ? 3.259 3.585 29.961 1.00 55.38 100 GLU A C 1
ATOM 803 O O . GLU A 1 100 ? 4.284 3.996 30.508 1.00 55.38 100 GLU A O 1
ATOM 808 N N . SER A 1 101 ? 3.239 3.247 28.667 1.00 52.41 101 SER A N 1
ATOM 809 C CA . SER A 1 101 ? 4.428 3.302 27.810 1.00 52.41 101 SER A CA 1
ATOM 810 C C . SER A 1 101 ? 4.933 4.732 27.583 1.00 52.41 101 SER A C 1
ATOM 812 O O . SER A 1 101 ? 6.141 4.954 27.659 1.00 52.41 101 SER A O 1
ATOM 814 N N . ALA A 1 102 ? 4.033 5.710 27.420 1.00 52.22 102 ALA A N 1
ATOM 815 C CA . ALA A 1 102 ? 4.376 7.130 27.298 1.00 52.22 102 ALA A 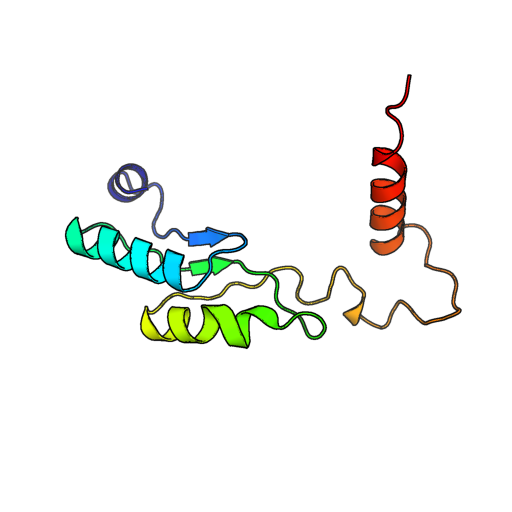CA 1
ATOM 816 C C . ALA A 1 102 ? 4.907 7.725 28.614 1.00 52.22 102 ALA A C 1
ATOM 818 O O . ALA A 1 102 ? 5.747 8.625 28.605 1.00 52.22 102 ALA A O 1
ATOM 819 N N . THR A 1 103 ? 4.460 7.195 29.754 1.00 49.31 103 THR A N 1
ATOM 820 C CA . THR A 1 103 ? 4.936 7.617 31.079 1.00 49.31 103 THR A CA 1
ATOM 821 C C . THR A 1 103 ? 6.297 6.988 31.418 1.00 49.31 103 THR A C 1
ATOM 823 O O . THR A 1 103 ? 7.123 7.613 32.079 1.00 49.31 103 THR A O 1
ATOM 826 N N . SER A 1 104 ? 6.579 5.780 30.914 1.00 45.22 104 SER A N 1
ATOM 827 C CA . SER A 1 104 ? 7.846 5.065 31.142 1.00 45.22 104 SER A CA 1
ATOM 828 C C . SER A 1 104 ? 9.052 5.614 30.363 1.00 45.22 104 SER A C 1
ATOM 830 O O . SER A 1 104 ? 10.190 5.347 30.740 1.00 45.22 104 SER A O 1
ATOM 832 N N . SER A 1 105 ? 8.831 6.418 29.316 1.00 44.62 105 SER A N 1
ATOM 833 C CA . SER A 1 105 ? 9.901 7.054 28.529 1.00 44.62 105 SER A CA 1
ATOM 834 C C . SER A 1 105 ? 10.399 8.395 29.084 1.00 44.62 105 SER A C 1
ATOM 836 O O . SER A 1 105 ? 11.368 8.929 28.557 1.00 44.62 105 SER A O 1
ATOM 838 N N . ASN A 1 106 ? 9.794 8.928 30.154 1.00 41.38 106 ASN A N 1
ATOM 839 C CA . ASN A 1 106 ? 10.254 10.155 30.830 1.00 41.38 106 ASN A CA 1
ATOM 840 C C . ASN A 1 106 ? 11.147 9.884 32.059 1.00 41.38 106 ASN A C 1
ATOM 842 O O . ASN A 1 106 ? 11.365 10.769 32.882 1.00 41.38 106 ASN A O 1
ATOM 846 N N . GLY A 1 107 ? 11.672 8.664 32.196 1.00 40.84 107 GLY A N 1
ATOM 847 C CA . GLY A 1 107 ? 12.545 8.253 33.296 1.00 40.84 107 GLY A CA 1
ATOM 848 C C . GLY A 1 107 ? 14.022 8.156 32.912 1.00 40.84 107 GLY A C 1
ATOM 849 O O . GLY A 1 107 ? 14.638 7.127 33.166 1.00 40.84 107 GLY A O 1
ATOM 850 N N . SER A 1 108 ? 14.595 9.184 32.288 1.00 43.22 108 SER A N 1
ATOM 851 C CA . SER A 1 108 ? 16.053 9.322 32.174 1.00 43.22 108 SER A CA 1
ATOM 852 C C . SER A 1 108 ? 16.455 10.782 32.359 1.00 43.22 108 SER A C 1
ATOM 854 O O . SER A 1 108 ? 16.763 11.474 31.394 1.00 43.22 108 SER A O 1
ATOM 856 N N . ASP A 1 109 ? 16.407 11.229 33.611 1.00 37.00 109 ASP A N 1
ATOM 857 C CA . ASP A 1 109 ? 17.084 12.437 34.075 1.00 37.00 109 ASP A CA 1
ATOM 858 C C . ASP A 1 109 ? 17.764 12.088 35.411 1.00 37.00 109 ASP A C 1
ATOM 860 O O . ASP A 1 109 ? 17.117 12.014 36.459 1.00 37.00 109 ASP A O 1
ATOM 864 N N . CYS A 1 110 ? 19.057 11.769 35.311 1.00 37.25 110 CYS A N 1
ATOM 865 C CA . CYS A 1 110 ? 20.070 11.729 36.368 1.00 37.25 110 CYS A CA 1
ATOM 866 C C . CYS A 1 110 ? 21.379 12.226 35.748 1.00 37.25 110 CYS A C 1
ATOM 868 O O . CYS A 1 110 ? 21.766 11.652 34.702 1.00 37.25 110 CYS A O 1
#

Foldseek 3Di:
DQVCCVVVVDVAAAEEPDDWLVNLVVQVVVCVVVVGDHHAEYEEADEPVDHPCVVTPPVSCVVSNHYYDYPCHCVLVVVVPQDDPPDDDDPPRSVVVVVVVVVVVVPDDD

pLDDT: mean 82.73, std 16.21, range [37.0, 97.5]

Organism: Bifidobacterium longum subsp. infantis (NCBI:txid1682)

InterPro domains:
  IPR023210 NADP-dependent oxidoreductase domain [PF00248] (2-91)
  IPR036812 NAD(P)-dependent oxidoreductase domain superfamily [G3DSA:3.20.20.100] (1-108)
  IPR036812 NAD(P)-dependent oxidoreductase domain superfamily [SSF51430] (1-98)
  IPR050523 Aldo/Keto Reductase Detoxification and Biosynthesis [PTHR43364] (1-88)

Sequence (110 aa):
MRDLVAQGKVLYYGVSEEWGSARLEEARRIIDRYNLYPITVVQPQYNLNDRYIEHEIMGTCRKLDIGIITFSPLAQGLLTGKYRKGQPLSAGSRVTWADESATSSNGSDC

Secondary structure (DSSP, 8-state):
-HHHHHTTS-S--EEES---HHHHHHHHHHHHHTTPPPP-EEE-B--SS--THHHHTHHHHHHTT-EE--B-TTGGGGGGT---TTSPPPTT-HHHHHHHHHHHTT----